Protein AF-A0AAW0TKV8-F1 (afdb_monomer)

Mean predicted aligned error: 11.99 Å

Secondary structure (DSSP, 8-state):
-HHHHTTS-S---------HHHHTT------SS--------PPPPPPPGGGGGTTTS-HHHHHHHHHHHHHHHHHHHHHHTTT--STHHHHHHHHHHHHHHTTPPPPSSPPS-HHHHHHHHHHHHHHHHHHHHHHHHHHHHHHS--PPPPP-SHHHHHHTT--

Sequence (163 aa):
MERVQTREALMIPINYPVMAHMVEKFDYSFLLEPSALAFAFAKPTIEPSWQALYHPMQREVWISILITVLLVYGILLLMMQGTYSDGSGAWVVLKQVVGTLLDEAIPGELPRNNSTRVVLTVWLIFAFIVGTVYRSNLTASLTAPKYPPRPETLADLVDMGIT

Organism: Scylla paramamosain (NCBI:txid85552)

Structure (mmCIF, N/CA/C/O backbone):
data_AF-A0AAW0TKV8-F1
#
_entry.id   AF-A0AAW0TKV8-F1
#
loop_
_atom_site.group_PDB
_atom_site.id
_atom_site.type_symbol
_atom_site.label_atom_id
_atom_site.label_alt_id
_atom_site.label_comp_id
_atom_site.label_asym_id
_atom_site.label_entity_id
_atom_site.label_seq_id
_atom_site.pdbx_PDB_ins_code
_atom_site.Cartn_x
_atom_site.Cartn_y
_atom_site.Cartn_z
_atom_site.occupancy
_atom_site.B_iso_or_equiv
_atom_site.auth_seq_id
_atom_site.auth_comp_id
_atom_site.auth_asym_id
_atom_site.auth_atom_id
_atom_site.pdbx_PDB_model_num
ATOM 1 N N . MET A 1 1 ? -33.673 -1.348 46.595 1.00 71.69 1 MET A N 1
ATOM 2 C CA . MET A 1 1 ? -33.376 -2.408 47.583 1.00 71.69 1 MET A CA 1
ATOM 3 C C . MET A 1 1 ? -33.937 -2.075 48.955 1.00 71.69 1 MET A C 1
ATOM 5 O O . MET A 1 1 ? -34.652 -2.901 49.498 1.00 71.69 1 MET A O 1
ATOM 9 N N . GLU A 1 2 ? -33.708 -0.867 49.479 1.00 80.25 2 GLU A N 1
ATOM 10 C CA . GLU A 1 2 ? -34.260 -0.435 50.777 1.00 80.25 2 GLU A CA 1
ATOM 11 C C . GLU A 1 2 ? -35.783 -0.619 50.870 1.00 80.25 2 GLU A C 1
ATOM 13 O O . GLU A 1 2 ? -36.259 -1.236 51.807 1.00 80.25 2 GLU A O 1
ATOM 18 N N . ARG A 1 3 ? -36.531 -0.256 49.818 1.00 81.94 3 ARG A N 1
ATOM 19 C CA . ARG A 1 3 ? -37.992 -0.460 49.746 1.00 81.94 3 ARG A CA 1
ATOM 20 C C . ARG A 1 3 ? -38.445 -1.927 49.806 1.00 81.94 3 ARG A C 1
ATOM 22 O O . ARG A 1 3 ? -39.562 -2.200 50.223 1.00 81.94 3 ARG A O 1
ATOM 29 N N . VAL A 1 4 ? -37.599 -2.875 49.392 1.00 84.62 4 VAL A N 1
ATOM 30 C CA . VAL A 1 4 ? -37.875 -4.321 49.546 1.00 84.62 4 VAL A CA 1
ATOM 31 C C . VAL A 1 4 ? -37.582 -4.758 50.978 1.00 84.62 4 VAL A C 1
ATOM 33 O O . VAL A 1 4 ? -38.356 -5.510 51.561 1.00 84.62 4 VAL A O 1
ATOM 36 N N . GLN A 1 5 ? -36.518 -4.229 51.588 1.00 84.31 5 GLN A N 1
ATOM 37 C CA . GLN A 1 5 ? -36.194 -4.500 52.992 1.00 84.31 5 GLN A CA 1
ATOM 38 C C . GLN A 1 5 ? -37.237 -3.917 53.955 1.00 84.31 5 GLN A C 1
ATOM 40 O O . GLN A 1 5 ? -37.636 -4.593 54.900 1.00 84.31 5 GLN A O 1
ATOM 45 N N . THR A 1 6 ? -37.738 -2.708 53.687 1.00 88.50 6 THR A N 1
ATOM 46 C CA . THR A 1 6 ? -38.809 -2.059 54.461 1.00 88.50 6 THR A CA 1
ATOM 47 C C . THR A 1 6 ? -40.204 -2.597 54.130 1.00 88.50 6 THR A C 1
ATOM 49 O O . THR A 1 6 ? -41.188 -2.127 54.694 1.00 88.50 6 THR A O 1
ATOM 52 N N . ARG A 1 7 ? -40.299 -3.611 53.252 1.00 84.12 7 ARG A N 1
ATOM 53 C CA . ARG A 1 7 ? -41.550 -4.244 52.796 1.00 84.12 7 ARG A CA 1
ATOM 54 C C . ARG A 1 7 ? -42.549 -3.279 52.144 1.00 84.12 7 ARG A C 1
ATOM 56 O O . ARG A 1 7 ? -43.742 -3.560 52.099 1.00 84.12 7 ARG A O 1
ATOM 63 N N . GLU A 1 8 ? -42.066 -2.173 51.587 1.00 89.81 8 GLU A N 1
ATOM 64 C CA . GLU A 1 8 ? -42.866 -1.260 50.763 1.00 89.81 8 GLU A CA 1
ATOM 65 C C . GLU A 1 8 ? -43.051 -1.768 49.325 1.00 89.81 8 GLU A C 1
ATOM 67 O O . GLU A 1 8 ? -43.981 -1.352 48.636 1.00 89.81 8 GLU A O 1
ATOM 72 N N . ALA A 1 9 ? -42.165 -2.648 48.851 1.00 86.38 9 ALA A N 1
ATOM 73 C CA . ALA A 1 9 ? -42.212 -3.234 47.516 1.00 86.38 9 ALA A CA 1
ATOM 74 C C . ALA A 1 9 ? -41.962 -4.748 47.565 1.00 86.38 9 ALA A C 1
ATOM 76 O O . ALA A 1 9 ? -41.063 -5.208 48.266 1.00 86.38 9 ALA A O 1
ATOM 77 N N . LEU A 1 10 ? -42.733 -5.512 46.783 1.00 85.69 10 LEU A N 1
ATOM 78 C CA . LEU A 1 10 ? -42.601 -6.973 46.685 1.00 85.69 10 LEU A CA 1
ATOM 79 C C . LEU A 1 10 ? -41.463 -7.402 45.742 1.00 85.69 10 LEU A C 1
ATOM 81 O O . LEU A 1 10 ? -40.768 -8.372 46.015 1.00 85.69 10 LEU A O 1
ATOM 85 N N . MET A 1 11 ? -41.271 -6.682 44.634 1.00 86.75 11 MET A N 1
ATOM 86 C CA . MET A 1 11 ? -40.255 -6.967 43.617 1.00 86.75 11 MET A CA 1
ATOM 87 C C . MET A 1 11 ? -39.722 -5.654 43.039 1.00 86.75 11 MET A C 1
ATOM 89 O O . MET A 1 11 ? -40.466 -4.679 42.922 1.00 86.75 11 MET A O 1
ATOM 93 N N . ILE A 1 12 ? -38.443 -5.631 42.653 1.00 86.31 12 ILE A N 1
ATOM 94 C CA . ILE A 1 12 ? -37.835 -4.502 41.942 1.00 86.31 12 ILE A CA 1
ATOM 95 C C . ILE A 1 12 ? -37.180 -5.009 40.646 1.00 86.31 12 ILE A C 1
ATOM 97 O O . ILE A 1 12 ? -36.185 -5.729 40.726 1.00 86.31 12 ILE A O 1
ATOM 101 N N . PRO A 1 13 ? -37.672 -4.602 39.462 1.00 83.75 13 PRO A N 1
ATOM 102 C CA . PRO A 1 13 ? -37.021 -4.877 38.187 1.00 83.75 13 PRO A CA 1
ATOM 103 C C . PRO A 1 13 ? -36.019 -3.758 37.869 1.00 83.75 13 PRO A C 1
ATOM 105 O O . PRO A 1 13 ? -36.347 -2.781 37.200 1.00 83.75 13 PRO A O 1
ATOM 108 N N . ILE A 1 14 ? -34.799 -3.865 38.391 1.00 82.69 14 ILE A N 1
ATOM 109 C CA . ILE A 1 14 ? -33.695 -2.953 38.056 1.00 82.69 14 ILE A CA 1
ATOM 110 C C . ILE A 1 14 ? -32.510 -3.746 37.525 1.00 82.69 14 ILE A C 1
ATOM 112 O O . ILE A 1 14 ? -32.252 -4.859 37.979 1.00 82.69 14 ILE A O 1
ATOM 116 N N . ASN A 1 15 ? -31.770 -3.153 36.591 1.00 80.75 15 ASN A N 1
ATOM 117 C CA . ASN A 1 15 ? -30.498 -3.712 36.161 1.00 80.75 15 ASN A CA 1
ATOM 118 C C . ASN A 1 15 ? -29.466 -3.448 37.266 1.00 80.75 15 ASN A C 1
ATOM 120 O O . ASN A 1 15 ? -29.127 -2.296 37.547 1.00 80.75 15 ASN A O 1
ATOM 124 N N . TYR A 1 16 ? -29.048 -4.506 37.957 1.00 80.25 16 TYR A N 1
ATOM 125 C CA . TYR A 1 16 ? -28.135 -4.413 39.087 1.00 80.25 16 TYR A CA 1
ATOM 126 C C . TYR A 1 16 ? -27.156 -5.590 39.070 1.00 80.25 16 TYR A C 1
ATOM 128 O O . TYR A 1 16 ? -27.586 -6.728 38.867 1.00 80.25 16 TYR A O 1
ATOM 136 N N . PRO A 1 17 ? -25.853 -5.354 39.298 1.00 83.00 17 PRO A N 1
ATOM 137 C CA . PRO A 1 17 ? -24.881 -6.434 39.340 1.00 83.00 17 PRO A CA 1
ATOM 138 C C . PRO A 1 17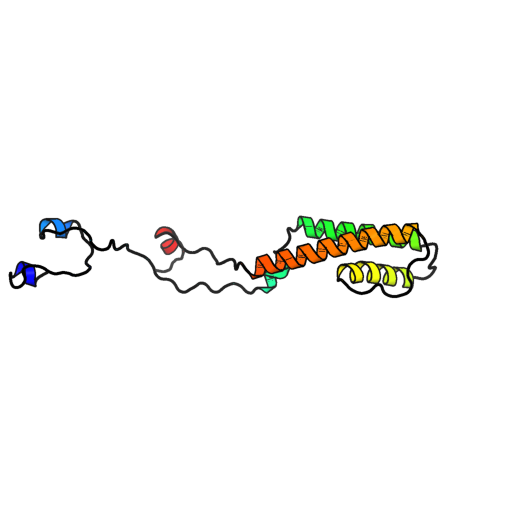 ? -25.106 -7.310 40.578 1.00 83.00 17 PRO A C 1
ATOM 140 O O . PRO A 1 17 ? -25.180 -6.823 41.708 1.00 83.00 17 PRO A O 1
ATOM 143 N N . VAL A 1 18 ? -25.201 -8.623 40.373 1.00 85.06 18 VAL A N 1
ATOM 144 C CA . VAL A 1 18 ? -25.346 -9.589 41.467 1.00 85.06 18 VAL A CA 1
ATOM 145 C C . VAL A 1 18 ? -23.985 -9.778 42.135 1.00 85.06 18 VAL A C 1
ATOM 147 O O . VAL A 1 18 ? -23.077 -10.377 41.566 1.00 85.06 18 VAL A O 1
ATOM 150 N N . MET A 1 19 ? -23.844 -9.245 43.347 1.00 85.94 19 MET A N 1
ATOM 151 C CA . MET A 1 19 ? -22.628 -9.350 44.159 1.00 85.94 19 MET A CA 1
ATOM 152 C C . MET A 1 19 ? -22.811 -10.397 45.261 1.00 85.94 19 MET A C 1
ATOM 154 O O . MET A 1 19 ? -23.907 -10.531 45.801 1.00 85.94 19 MET A O 1
ATOM 158 N N . ALA A 1 20 ? -21.732 -11.082 45.658 1.00 86.62 20 ALA A N 1
ATOM 159 C CA . ALA A 1 20 ? -21.784 -12.184 46.631 1.00 86.62 20 ALA A CA 1
ATOM 160 C C . ALA A 1 20 ? -22.516 -11.821 47.941 1.00 86.62 20 ALA A C 1
ATOM 162 O O . ALA A 1 20 ? -23.389 -12.553 48.388 1.00 86.62 20 ALA A O 1
ATOM 163 N N . HIS A 1 21 ? -22.244 -10.639 48.502 1.00 86.12 21 HIS A N 1
ATOM 164 C CA . HIS A 1 21 ? -22.868 -10.177 49.749 1.00 86.12 21 HIS A CA 1
ATOM 165 C C . HIS A 1 21 ? -24.370 -9.846 49.629 1.00 86.12 21 HIS A C 1
ATOM 167 O O . HIS A 1 21 ? -25.041 -9.649 50.643 1.00 86.12 21 HIS A O 1
ATOM 173 N N . MET A 1 22 ? -24.899 -9.708 48.409 1.00 84.88 22 MET A N 1
ATOM 174 C CA . MET A 1 22 ? -26.317 -9.422 48.180 1.00 84.88 22 MET A CA 1
ATOM 175 C C . MET A 1 22 ? -27.149 -10.704 48.074 1.00 84.88 22 MET A C 1
ATOM 177 O O . MET A 1 22 ? -28.323 -10.689 48.435 1.00 84.88 22 MET A O 1
ATOM 181 N N . VAL A 1 23 ? -26.530 -11.812 47.649 1.00 86.31 23 VAL A N 1
ATOM 182 C CA . VAL A 1 23 ? -27.161 -13.142 47.569 1.00 86.31 23 VAL A CA 1
ATOM 183 C C . VAL A 1 23 ? -27.606 -13.637 48.948 1.00 86.31 23 VAL A C 1
ATOM 185 O O . VAL A 1 23 ? -28.605 -14.331 49.059 1.00 86.31 23 VAL A O 1
ATOM 188 N N . GLU A 1 24 ? -26.930 -13.218 50.019 1.00 87.69 24 GLU A N 1
ATOM 189 C CA . GLU A 1 24 ? -27.329 -13.550 51.395 1.00 87.69 24 GLU A CA 1
ATOM 190 C C . GLU A 1 24 ? -28.586 -12.802 51.870 1.00 87.69 24 GLU A C 1
ATOM 192 O O . GLU A 1 24 ? -29.202 -13.192 52.860 1.00 87.69 24 GLU A O 1
ATOM 197 N N . LYS A 1 25 ? -28.949 -11.695 51.210 1.00 85.62 25 LYS A N 1
ATOM 198 C CA . LYS A 1 25 ? -29.997 -10.771 51.677 1.00 85.62 25 LYS A CA 1
ATOM 199 C C . LYS A 1 25 ? -31.252 -10.779 50.813 1.00 85.62 25 LYS A C 1
ATOM 201 O O . LYS A 1 25 ? -32.294 -10.326 51.285 1.00 85.62 25 LYS A O 1
ATOM 206 N N . PHE A 1 26 ? -31.151 -11.220 49.562 1.00 86.62 26 PHE A N 1
ATOM 207 C CA . PHE A 1 26 ? -32.228 -11.134 48.583 1.00 86.62 26 PHE A CA 1
ATOM 208 C C . PHE A 1 26 ? -32.279 -12.381 47.706 1.00 86.62 26 PHE A C 1
ATOM 210 O O . PHE A 1 26 ? -31.244 -12.875 47.263 1.00 86.62 26 PHE A O 1
ATOM 217 N N . ASP A 1 27 ? -33.497 -12.812 47.386 1.00 87.75 27 ASP A N 1
ATOM 218 C CA . ASP A 1 27 ? -33.731 -13.840 46.379 1.00 87.75 27 ASP A CA 1
ATOM 219 C C . ASP A 1 27 ? -33.783 -13.210 44.984 1.00 87.75 27 ASP A C 1
ATOM 221 O O . ASP A 1 27 ? -34.452 -12.197 44.755 1.00 87.75 27 ASP A O 1
ATOM 225 N N . TYR A 1 28 ? -33.080 -13.829 44.040 1.00 87.00 28 TYR A N 1
ATOM 226 C CA . TYR A 1 28 ? -33.005 -13.384 42.652 1.00 87.00 28 TYR A CA 1
ATOM 227 C C . TYR A 1 28 ? -33.792 -14.327 41.744 1.00 87.00 28 TYR A C 1
ATOM 229 O O . TYR A 1 28 ? -33.786 -15.543 41.927 1.00 87.00 28 TYR A O 1
ATOM 237 N N . SER A 1 29 ? -34.452 -13.763 40.733 1.00 87.75 29 SER A N 1
ATOM 238 C CA . SER A 1 29 ? -35.006 -14.539 39.623 1.00 87.75 29 SER A CA 1
ATOM 239 C C . SER A 1 29 ? -33.891 -15.002 38.672 1.00 87.75 29 SER A C 1
ATOM 241 O O . SER A 1 29 ? -32.701 -14.915 38.971 1.00 87.75 29 SER A O 1
ATOM 243 N N . PHE A 1 30 ? -34.258 -15.451 37.472 1.00 84.56 30 PHE A N 1
ATOM 244 C CA . PHE A 1 30 ? -33.294 -15.661 36.396 1.00 84.56 30 PHE A CA 1
ATOM 245 C C . PHE A 1 30 ? -32.726 -14.327 35.880 1.00 84.56 30 PHE A C 1
ATOM 247 O O . PHE A 1 30 ? -33.397 -13.291 35.923 1.00 84.56 30 PHE A O 1
ATOM 254 N N . LEU A 1 31 ? -31.487 -14.366 35.385 1.00 84.50 31 LEU A N 1
ATOM 255 C CA . LEU A 1 31 ? -30.831 -13.233 34.734 1.00 84.50 31 LEU A CA 1
ATOM 256 C C . LEU A 1 31 ? -31.467 -13.016 33.359 1.00 84.50 31 LEU A C 1
ATOM 258 O O . LEU A 1 31 ? -31.397 -13.891 32.499 1.00 84.50 31 LEU A O 1
ATOM 262 N N . LEU A 1 32 ? -32.095 -11.857 33.164 1.00 84.50 32 LEU A N 1
ATOM 263 C CA . LEU A 1 32 ? -32.692 -11.476 31.882 1.00 84.50 32 LEU A CA 1
ATOM 264 C C . LEU A 1 32 ? -31.622 -11.046 30.874 1.00 84.50 32 LEU A C 1
ATOM 266 O O . LEU A 1 32 ? -31.644 -11.483 29.728 1.00 84.50 32 LEU A O 1
ATOM 270 N N . GLU A 1 33 ? -30.681 -10.210 31.316 1.00 83.69 33 GLU A N 1
ATOM 271 C CA . GLU A 1 33 ? -29.625 -9.648 30.478 1.00 83.69 33 GLU A CA 1
ATOM 272 C C . GLU A 1 33 ? -28.285 -9.709 31.229 1.00 83.69 33 GLU A C 1
ATOM 274 O O . GLU A 1 33 ? -28.145 -9.090 32.290 1.00 83.69 33 GLU A O 1
ATOM 279 N N . PRO A 1 34 ? -27.304 -10.491 30.747 1.00 79.25 34 PRO A N 1
ATOM 280 C CA . PRO A 1 34 ? -25.988 -10.540 31.363 1.00 79.25 34 PRO A CA 1
ATOM 281 C C . PRO A 1 34 ? -25.265 -9.210 31.126 1.00 79.25 34 PRO A C 1
ATOM 283 O O . PRO A 1 34 ? -25.008 -8.821 29.990 1.00 79.25 34 PRO A O 1
ATOM 286 N N . SER A 1 35 ? -24.919 -8.521 32.211 1.00 79.94 35 SER A N 1
ATOM 287 C CA . SER A 1 35 ? -24.102 -7.308 32.168 1.00 79.94 35 SER A CA 1
ATOM 288 C C . SER A 1 35 ? -22.645 -7.654 32.462 1.00 79.94 35 SER A C 1
ATOM 290 O O . SER A 1 35 ? -22.352 -8.351 33.434 1.00 79.94 35 SER A O 1
ATOM 292 N N . ALA A 1 36 ? -21.735 -7.164 31.624 1.00 79.94 36 ALA A N 1
ATOM 293 C CA . ALA A 1 36 ? -20.296 -7.280 31.822 1.00 79.94 36 ALA A CA 1
ATOM 294 C C . ALA A 1 36 ? -19.693 -5.894 32.072 1.00 79.94 36 ALA A C 1
ATOM 296 O O . ALA A 1 36 ? -20.115 -4.902 31.476 1.00 79.94 36 ALA A O 1
ATOM 297 N N . LEU A 1 37 ? -18.680 -5.826 32.937 1.00 83.62 37 LEU A N 1
ATOM 298 C CA . LEU A 1 37 ? -17.869 -4.620 33.081 1.00 83.62 37 LEU A CA 1
ATOM 299 C C . LEU A 1 37 ? -16.985 -4.469 31.842 1.00 83.62 37 LEU A C 1
ATOM 301 O O . LEU A 1 37 ? -16.221 -5.372 31.507 1.00 83.62 37 LEU A O 1
ATOM 305 N N . ALA A 1 38 ? -17.096 -3.325 31.176 1.00 82.81 38 ALA A N 1
ATOM 306 C CA . ALA A 1 38 ? -16.310 -2.977 30.002 1.00 82.81 38 ALA A CA 1
ATOM 307 C C . ALA A 1 38 ? -15.765 -1.553 30.135 1.00 82.81 38 ALA A C 1
ATOM 309 O O . ALA A 1 38 ? -16.309 -0.725 30.868 1.00 82.81 38 ALA A O 1
ATOM 310 N N . PHE A 1 39 ? -14.700 -1.270 29.395 1.00 82.25 39 PHE A N 1
ATOM 311 C CA . PHE A 1 39 ? -14.093 0.053 29.321 1.00 82.25 39 PHE A CA 1
ATOM 312 C C . PHE A 1 39 ? -14.517 0.756 28.032 1.00 82.25 39 PHE A C 1
ATOM 314 O O . PHE A 1 39 ? -14.669 0.122 26.988 1.00 82.25 39 PHE A O 1
ATOM 321 N N . ALA A 1 40 ? -14.680 2.076 28.096 1.00 83.19 40 ALA A N 1
ATOM 322 C CA . ALA A 1 40 ? -14.951 2.909 26.933 1.00 83.19 40 ALA A CA 1
ATOM 323 C C . ALA A 1 40 ? -13.755 3.830 26.674 1.00 83.19 40 ALA A C 1
ATOM 325 O O . ALA A 1 40 ? -13.319 4.549 27.570 1.00 83.19 40 ALA A O 1
ATOM 326 N N . PHE A 1 41 ? -13.252 3.827 25.439 1.00 78.44 41 PHE A N 1
ATOM 327 C CA . PHE A 1 41 ? -12.138 4.671 25.004 1.00 78.44 41 PHE A CA 1
ATOM 328 C C . PHE A 1 41 ? -12.523 5.503 23.789 1.00 78.44 41 PHE A C 1
ATOM 330 O O . PHE A 1 41 ? -13.380 5.118 22.989 1.00 78.44 41 PHE A O 1
ATOM 337 N N . ALA A 1 42 ? -11.849 6.641 23.630 1.00 81.12 42 ALA A N 1
ATOM 338 C CA . ALA A 1 42 ? -11.926 7.406 22.398 1.00 81.12 42 ALA A CA 1
ATOM 339 C C . ALA A 1 42 ? -11.443 6.545 21.221 1.00 81.12 42 ALA A C 1
ATOM 341 O O . ALA A 1 42 ? -10.482 5.782 21.337 1.00 81.12 42 ALA A O 1
ATOM 342 N N . LYS A 1 43 ? -12.108 6.676 20.067 1.00 77.38 43 LYS A N 1
ATOM 343 C CA . LYS A 1 43 ? -11.675 5.998 18.844 1.00 77.38 43 LYS A CA 1
ATOM 344 C C . LYS A 1 43 ? -10.244 6.451 18.520 1.00 77.38 43 LYS A C 1
ATOM 346 O O . LYS A 1 43 ? -10.038 7.658 18.379 1.00 77.38 43 LYS A O 1
ATOM 351 N N . PRO A 1 44 ? -9.277 5.531 18.367 1.00 73.44 44 PRO A N 1
ATOM 352 C CA . PRO A 1 44 ? -7.911 5.923 18.069 1.00 73.44 44 PRO A CA 1
ATOM 353 C C . PRO A 1 44 ? -7.848 6.633 16.716 1.00 73.44 44 PRO A C 1
ATOM 355 O O . PRO A 1 44 ? -8.457 6.195 15.732 1.00 73.44 44 PRO A O 1
ATOM 358 N N . THR A 1 45 ? -7.108 7.736 16.675 1.00 69.12 45 THR A N 1
ATOM 359 C CA . THR A 1 45 ? -6.769 8.445 15.441 1.00 69.12 45 THR A CA 1
ATOM 360 C C . THR A 1 45 ? -5.887 7.561 14.569 1.00 69.12 45 THR A C 1
ATOM 362 O O . THR A 1 45 ? -4.896 7.005 15.032 1.00 69.12 45 THR A O 1
ATOM 365 N N . ILE A 1 46 ? -6.270 7.416 13.302 1.00 67.44 46 ILE A N 1
ATOM 366 C CA . ILE A 1 46 ? -5.513 6.655 12.307 1.00 67.44 46 ILE A CA 1
ATOM 367 C C . ILE A 1 46 ? -4.290 7.494 11.924 1.00 67.44 46 ILE A C 1
ATOM 369 O O . ILE A 1 46 ? -4.432 8.680 11.619 1.00 67.44 46 ILE A O 1
ATOM 373 N N . GLU A 1 47 ? -3.102 6.896 11.954 1.00 64.62 47 GLU A N 1
ATOM 374 C CA . GLU A 1 47 ? -1.876 7.560 11.509 1.00 64.62 47 GLU A CA 1
ATOM 375 C C . GLU A 1 47 ? -1.959 7.964 10.022 1.00 64.62 47 GLU A C 1
ATOM 377 O O . GLU A 1 47 ? -2.655 7.318 9.230 1.00 64.62 47 GLU A O 1
ATOM 382 N N . PRO A 1 48 ? -1.282 9.052 9.614 1.00 61.69 48 PRO A N 1
ATOM 383 C CA . PRO A 1 48 ? -1.446 9.619 8.283 1.00 61.69 48 PRO A CA 1
ATOM 384 C C . PRO A 1 48 ? -0.976 8.667 7.167 1.00 61.69 48 PRO A C 1
ATOM 386 O O . PRO A 1 48 ? 0.123 8.114 7.182 1.00 61.69 48 PRO A O 1
ATOM 389 N N . SER A 1 49 ? -1.821 8.547 6.141 1.00 65.88 49 SER A N 1
ATOM 390 C CA . SER A 1 49 ? -1.787 7.553 5.059 1.00 65.88 49 SER A CA 1
ATOM 391 C C . SER A 1 49 ? -0.620 7.653 4.069 1.00 65.88 49 SER A C 1
ATOM 393 O O . SER A 1 49 ? -0.503 6.801 3.193 1.00 65.88 49 SER A O 1
ATOM 395 N N . TRP A 1 50 ? 0.276 8.640 4.179 1.00 67.12 50 TRP A N 1
ATOM 396 C CA . TRP A 1 50 ? 1.416 8.775 3.256 1.00 67.12 50 TRP A CA 1
ATOM 397 C C . TRP A 1 50 ? 2.402 7.605 3.374 1.00 67.12 50 TRP A C 1
ATOM 399 O O . TRP A 1 50 ? 3.015 7.204 2.385 1.00 67.12 50 TRP A O 1
ATOM 409 N N . GLN A 1 51 ? 2.507 6.995 4.560 1.00 66.94 51 GLN A N 1
ATOM 410 C CA . GLN A 1 51 ? 3.309 5.785 4.756 1.00 66.94 51 GLN A CA 1
ATOM 411 C C . GLN A 1 51 ? 2.720 4.564 4.027 1.00 66.94 51 GLN A C 1
ATOM 413 O O . GLN A 1 51 ? 3.434 3.609 3.712 1.00 66.94 51 GLN A O 1
ATOM 418 N N . ALA A 1 52 ? 1.432 4.612 3.675 1.00 68.62 52 ALA A N 1
ATOM 419 C CA . ALA A 1 52 ? 0.779 3.562 2.908 1.00 68.62 52 ALA A CA 1
ATOM 420 C C . ALA A 1 52 ? 1.259 3.491 1.451 1.00 68.62 52 ALA A C 1
ATOM 422 O O . ALA A 1 52 ? 0.884 2.545 0.772 1.00 68.62 52 ALA A O 1
ATOM 423 N N . LEU A 1 53 ? 2.085 4.427 0.959 1.00 73.19 53 LEU A N 1
ATOM 424 C CA . LEU A 1 53 ? 2.668 4.333 -0.387 1.00 73.19 53 LEU A CA 1
ATOM 425 C C . LEU A 1 53 ? 3.805 3.304 -0.484 1.00 73.19 53 LEU A C 1
ATOM 427 O O . LEU A 1 53 ? 3.961 2.673 -1.531 1.00 73.19 53 LEU A O 1
ATOM 431 N N . TYR A 1 54 ? 4.600 3.144 0.583 1.00 71.00 54 TYR A N 1
ATOM 432 C CA . TYR A 1 54 ? 5.777 2.260 0.599 1.00 71.00 54 TYR A CA 1
ATOM 433 C C . TYR A 1 54 ? 5.504 0.912 1.284 1.00 71.00 54 TYR A C 1
ATOM 435 O O . TYR A 1 54 ? 6.117 -0.093 0.934 1.00 71.00 54 TYR A O 1
ATOM 443 N N . HIS A 1 55 ? 4.551 0.876 2.220 1.00 68.50 55 HIS A N 1
ATOM 444 C CA . HIS A 1 55 ? 4.107 -0.331 2.921 1.00 68.50 55 HIS A CA 1
ATOM 445 C C . HIS A 1 55 ? 3.420 -1.425 2.046 1.00 68.50 55 HIS A C 1
ATOM 447 O O . HIS A 1 55 ? 3.452 -2.588 2.458 1.00 68.50 55 HIS A O 1
ATOM 453 N N . PRO A 1 56 ? 2.802 -1.167 0.868 1.00 73.19 56 PRO A N 1
ATOM 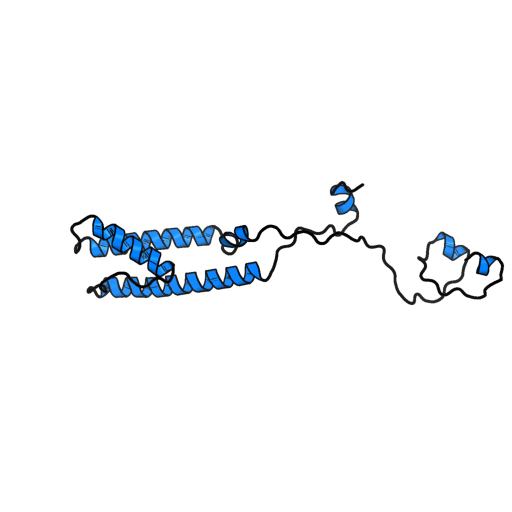454 C CA . PRO A 1 56 ? 2.053 -2.198 0.134 1.00 73.19 56 PRO A CA 1
ATOM 455 C C . PRO A 1 56 ? 2.919 -3.341 -0.395 1.00 73.19 56 PRO A C 1
ATOM 457 O O . PRO A 1 56 ? 2.404 -4.421 -0.679 1.00 73.19 56 PRO A O 1
ATOM 460 N N . MET A 1 57 ? 4.219 -3.102 -0.568 1.00 76.00 57 MET A N 1
ATOM 461 C CA . MET A 1 57 ? 5.162 -4.096 -1.060 1.00 76.00 57 MET A CA 1
ATOM 462 C C . MET A 1 57 ? 6.331 -4.263 -0.100 1.00 76.00 57 MET A C 1
ATOM 464 O O . MET A 1 57 ? 6.861 -3.300 0.450 1.00 76.00 57 MET A O 1
ATOM 468 N N . GLN A 1 58 ? 6.729 -5.520 0.070 1.00 83.81 58 GLN A N 1
ATOM 469 C CA . GLN A 1 58 ? 7.895 -5.912 0.846 1.00 83.81 58 GLN A CA 1
ATOM 470 C C . GLN A 1 58 ? 9.175 -5.282 0.270 1.00 83.81 58 GLN A C 1
ATOM 472 O O . GLN A 1 58 ? 9.280 -5.036 -0.937 1.00 83.81 58 GLN A O 1
ATOM 477 N N . ARG A 1 59 ? 10.163 -5.016 1.131 1.00 84.81 59 ARG A N 1
ATOM 478 C CA . ARG A 1 59 ? 11.416 -4.332 0.757 1.00 84.81 59 ARG A CA 1
ATOM 479 C C . ARG A 1 59 ? 12.197 -5.122 -0.298 1.00 84.81 59 ARG A C 1
ATOM 481 O O . ARG A 1 59 ? 12.828 -4.546 -1.179 1.00 84.81 59 ARG A O 1
ATOM 488 N N . GLU A 1 60 ? 12.087 -6.436 -0.233 1.00 89.69 60 GLU A N 1
ATOM 489 C CA . GLU A 1 60 ? 12.654 -7.428 -1.134 1.00 89.69 60 GLU A CA 1
ATOM 490 C C . GLU A 1 60 ? 12.136 -7.239 -2.567 1.00 89.69 60 GLU A C 1
ATOM 492 O O . GLU A 1 60 ? 12.913 -7.280 -3.523 1.00 89.69 60 GLU A O 1
ATOM 497 N N . VAL A 1 61 ? 10.840 -6.948 -2.725 1.00 90.06 61 VAL A N 1
ATOM 498 C CA . VAL A 1 61 ? 10.218 -6.730 -4.039 1.00 90.06 61 VAL A CA 1
ATOM 499 C C . VAL A 1 61 ? 10.734 -5.439 -4.663 1.00 90.06 61 VAL A C 1
ATOM 501 O O . VAL A 1 61 ? 11.108 -5.437 -5.833 1.00 90.06 61 VAL A O 1
ATOM 504 N N . TRP A 1 62 ? 10.855 -4.365 -3.883 1.00 89.88 62 TRP A N 1
ATOM 505 C CA . TRP A 1 62 ? 11.430 -3.105 -4.361 1.00 89.88 62 TRP A CA 1
ATOM 506 C C . TRP A 1 62 ? 12.866 -3.265 -4.858 1.00 89.88 62 TRP A C 1
ATOM 508 O O . TRP A 1 62 ? 13.209 -2.753 -5.925 1.00 89.88 62 TRP A O 1
ATOM 518 N N . ILE A 1 63 ? 13.688 -4.020 -4.125 1.00 92.38 63 ILE A N 1
ATOM 519 C CA . ILE A 1 63 ? 15.060 -4.333 -4.542 1.00 92.38 63 ILE A CA 1
ATOM 520 C C . ILE A 1 63 ? 15.042 -5.149 -5.840 1.00 92.38 63 ILE A C 1
ATOM 522 O O . ILE A 1 63 ? 15.802 -4.846 -6.758 1.00 92.38 63 ILE A O 1
ATOM 526 N N . SER A 1 64 ? 14.146 -6.134 -5.960 1.00 91.88 64 SER A N 1
ATOM 527 C CA . SER A 1 64 ? 14.018 -6.925 -7.190 1.00 91.88 64 SER A CA 1
ATOM 528 C C . SER A 1 64 ? 13.613 -6.067 -8.396 1.00 91.88 64 SER A C 1
ATOM 530 O O . SER A 1 64 ? 14.239 -6.175 -9.449 1.00 91.88 64 SER A O 1
ATOM 532 N N . ILE A 1 65 ? 12.658 -5.143 -8.233 1.00 91.50 65 ILE A N 1
ATOM 533 C CA . ILE A 1 65 ? 12.235 -4.212 -9.287 1.00 91.50 65 ILE A CA 1
ATOM 534 C C . ILE A 1 65 ? 13.416 -3.328 -9.694 1.00 91.50 65 ILE A C 1
ATOM 536 O O . ILE A 1 65 ? 13.717 -3.231 -10.881 1.00 91.50 65 ILE A O 1
ATOM 540 N N . LEU A 1 66 ? 14.142 -2.756 -8.730 1.00 92.56 66 LEU A N 1
ATOM 541 C CA . LEU A 1 66 ? 15.321 -1.934 -9.009 1.00 92.56 66 LEU A CA 1
ATOM 542 C C . LEU A 1 66 ? 16.383 -2.710 -9.804 1.00 92.56 66 LEU A C 1
ATOM 544 O O . LEU A 1 66 ? 16.901 -2.203 -10.798 1.00 92.56 66 LEU A O 1
ATOM 548 N N . ILE A 1 67 ? 16.670 -3.954 -9.411 1.00 94.25 67 ILE A N 1
ATOM 549 C CA . ILE A 1 67 ? 17.614 -4.823 -10.125 1.00 94.25 67 ILE A CA 1
ATOM 550 C C . ILE A 1 67 ? 17.125 -5.096 -11.552 1.00 94.25 67 ILE A C 1
ATOM 552 O O . ILE A 1 67 ? 17.909 -4.975 -12.491 1.00 94.25 67 ILE A O 1
ATOM 556 N N . THR A 1 68 ? 15.841 -5.416 -11.742 1.00 93.19 68 THR A N 1
ATOM 557 C CA . THR A 1 68 ? 15.286 -5.669 -13.084 1.00 93.19 68 THR A CA 1
ATOM 558 C C . THR A 1 68 ? 15.332 -4.430 -13.979 1.00 93.19 68 THR A C 1
ATOM 560 O O . THR A 1 68 ? 15.702 -4.548 -15.145 1.00 93.19 68 THR A O 1
ATOM 563 N N . VAL A 1 69 ? 15.047 -3.240 -13.438 1.00 92.69 69 VAL A N 1
ATOM 564 C CA . VAL A 1 69 ? 15.147 -1.960 -14.158 1.00 92.69 69 VAL A CA 1
ATOM 565 C C . VAL A 1 69 ? 16.583 -1.718 -14.615 1.00 92.69 69 VAL A C 1
ATOM 567 O O . VAL A 1 69 ? 16.809 -1.425 -15.788 1.00 92.69 69 VAL A O 1
ATOM 570 N N . LEU A 1 70 ? 17.563 -1.879 -13.718 1.00 93.69 70 LEU A N 1
ATOM 571 C CA . LEU A 1 70 ? 18.982 -1.702 -14.045 1.00 93.69 70 LEU A CA 1
ATOM 572 C C . LEU A 1 70 ? 19.467 -2.725 -15.077 1.00 93.69 70 LEU A C 1
ATOM 574 O O . LEU A 1 70 ? 20.224 -2.374 -15.982 1.00 93.69 70 LEU A O 1
ATOM 578 N N . LEU A 1 71 ? 19.004 -3.971 -14.970 1.00 93.56 71 LEU A N 1
ATOM 579 C CA . LEU A 1 71 ? 19.326 -5.039 -15.911 1.00 93.56 71 LEU A CA 1
ATOM 580 C C . LEU A 1 71 ? 18.775 -4.715 -17.306 1.00 93.56 71 LEU A C 1
ATOM 582 O O . LEU A 1 71 ? 19.524 -4.755 -18.280 1.00 93.56 71 LEU A O 1
ATOM 586 N N . VAL A 1 72 ? 17.495 -4.350 -17.416 1.00 91.06 72 VAL A N 1
ATOM 587 C CA . VAL A 1 72 ? 16.863 -4.018 -18.704 1.00 91.06 72 VAL A CA 1
ATOM 588 C C . VAL A 1 72 ? 17.471 -2.754 -19.307 1.00 91.06 72 VAL A C 1
ATOM 590 O O . VAL A 1 72 ? 17.767 -2.737 -20.501 1.00 91.06 72 VAL A O 1
ATOM 593 N N . TYR A 1 73 ? 17.745 -1.735 -18.490 1.00 91.25 73 TYR A N 1
ATOM 594 C CA . TYR A 1 73 ? 18.482 -0.544 -18.911 1.00 91.25 73 TYR A CA 1
ATOM 595 C C . TYR A 1 73 ? 19.859 -0.907 -19.488 1.00 91.25 73 TYR A C 1
ATOM 597 O O . TYR A 1 73 ? 20.188 -0.491 -20.598 1.00 91.25 73 TYR A O 1
ATOM 605 N N . GLY A 1 74 ? 20.632 -1.746 -18.790 1.00 90.12 74 GLY A N 1
ATOM 606 C CA . GLY A 1 74 ? 21.938 -2.214 -19.254 1.00 90.12 74 GLY A CA 1
ATOM 607 C C . GLY A 1 74 ? 21.869 -3.004 -20.564 1.00 90.12 7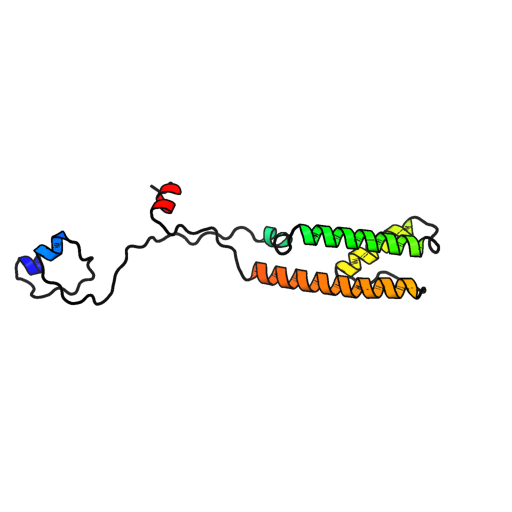4 GLY A C 1
ATOM 608 O O . GLY A 1 74 ? 22.653 -2.743 -21.476 1.00 90.12 74 GLY A O 1
ATOM 609 N N . ILE A 1 75 ? 20.904 -3.920 -20.702 1.00 89.81 75 ILE A N 1
ATOM 610 C CA . ILE A 1 75 ? 20.701 -4.689 -21.941 1.00 89.81 75 ILE A CA 1
ATOM 611 C C . ILE A 1 75 ? 20.351 -3.762 -23.107 1.00 89.81 75 ILE A C 1
ATOM 613 O O . ILE A 1 75 ? 20.939 -3.886 -24.182 1.00 89.81 75 ILE A O 1
ATOM 617 N N . LEU A 1 76 ? 19.421 -2.823 -22.913 1.00 86.75 76 LEU A N 1
ATOM 618 C CA . LEU A 1 76 ? 19.024 -1.890 -23.967 1.00 86.75 76 LEU A CA 1
ATOM 619 C C . LEU A 1 76 ? 20.174 -0.960 -24.362 1.00 86.75 76 LEU A C 1
ATOM 621 O O . LEU A 1 76 ? 20.372 -0.732 -25.555 1.00 86.75 76 LEU A O 1
ATOM 625 N N . LEU A 1 77 ? 20.984 -0.498 -23.403 1.00 86.88 77 LEU A N 1
ATOM 626 C CA . LEU A 1 77 ? 22.205 0.248 -23.706 1.00 86.88 77 LEU A CA 1
ATOM 627 C C . LEU A 1 77 ? 23.173 -0.573 -24.560 1.00 86.88 77 LEU A C 1
ATOM 629 O O . LEU A 1 77 ? 23.613 -0.083 -25.595 1.00 86.88 77 LEU A O 1
ATOM 633 N N . LEU A 1 78 ? 23.473 -1.819 -24.179 1.00 86.12 78 LEU A N 1
ATOM 634 C CA . LEU A 1 78 ? 24.369 -2.692 -24.950 1.00 86.12 78 LEU A CA 1
ATOM 635 C C . LEU A 1 78 ? 23.839 -2.952 -26.368 1.00 86.12 78 LEU A C 1
ATOM 637 O O . LEU A 1 78 ? 24.608 -2.962 -27.326 1.00 86.12 78 LEU A O 1
ATOM 641 N N . MET A 1 79 ? 22.523 -3.112 -26.524 1.00 82.06 79 MET A N 1
ATOM 642 C CA . MET A 1 79 ? 21.891 -3.285 -27.836 1.00 82.06 79 MET A CA 1
ATOM 643 C C . MET A 1 79 ? 21.917 -2.009 -28.693 1.00 82.06 79 MET A C 1
ATOM 645 O O . MET A 1 79 ? 21.930 -2.108 -29.920 1.00 82.06 79 MET A O 1
ATOM 649 N N . MET A 1 80 ? 21.916 -0.823 -28.074 1.00 76.06 80 MET A N 1
ATOM 650 C CA . MET A 1 80 ? 21.856 0.476 -28.764 1.00 76.06 80 MET A CA 1
ATOM 651 C C . MET A 1 80 ? 23.218 1.173 -28.909 1.00 76.06 80 MET A C 1
ATOM 653 O O . MET A 1 80 ? 23.321 2.124 -29.687 1.00 76.06 80 MET A O 1
ATOM 657 N N . GLN A 1 81 ? 24.271 0.668 -28.256 1.00 69.38 81 GLN A N 1
ATOM 658 C CA . GLN A 1 81 ? 25.654 1.160 -28.370 1.00 69.38 81 GLN A CA 1
ATOM 659 C C . GLN A 1 81 ? 26.175 1.192 -29.818 1.00 69.38 81 GLN A C 1
ATOM 661 O O . GLN A 1 81 ? 27.031 2.007 -30.138 1.00 69.38 81 GLN A O 1
ATOM 666 N N . GLY A 1 82 ? 25.640 0.355 -30.715 1.00 62.66 82 GLY A N 1
ATOM 667 C CA . GLY A 1 82 ? 25.995 0.375 -32.140 1.00 62.66 82 GLY A CA 1
ATOM 668 C C . GLY A 1 82 ? 25.244 1.408 -32.993 1.00 62.66 82 GLY A C 1
ATOM 669 O O . GLY A 1 82 ? 25.571 1.564 -34.163 1.00 62.66 82 GLY A O 1
ATOM 670 N N . THR A 1 83 ? 24.216 2.078 -32.454 1.00 62.00 83 THR A N 1
ATOM 671 C CA . THR A 1 83 ? 23.315 2.975 -33.217 1.00 62.00 83 THR A CA 1
ATOM 672 C C . THR A 1 83 ? 23.455 4.447 -32.821 1.00 62.00 83 THR A C 1
ATOM 674 O O . THR A 1 83 ? 23.285 5.320 -33.669 1.00 62.00 83 THR A O 1
ATOM 677 N N . TYR A 1 84 ? 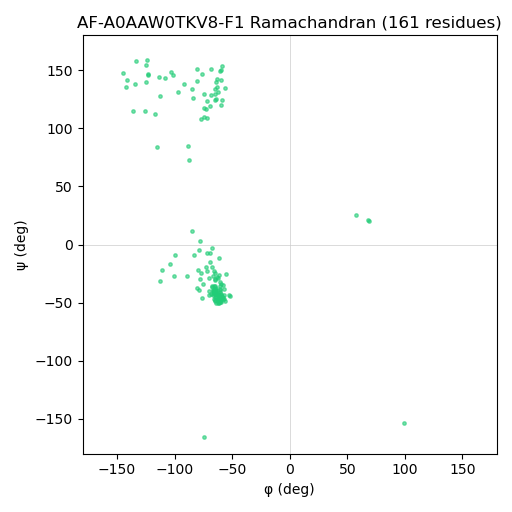23.788 4.741 -31.561 1.00 59.00 84 TYR A N 1
ATOM 678 C CA . TYR A 1 84 ? 23.944 6.107 -31.053 1.00 59.00 84 TYR A CA 1
ATOM 679 C C . TYR A 1 84 ? 25.387 6.356 -30.600 1.00 59.00 84 TYR A C 1
ATOM 681 O O . TYR A 1 84 ? 25.838 5.801 -29.605 1.00 59.00 84 TYR A O 1
ATOM 689 N N . SER A 1 85 ? 26.099 7.220 -31.330 1.00 57.00 85 SER A N 1
ATOM 690 C CA . SER A 1 85 ? 27.474 7.653 -31.024 1.00 57.00 85 SER A CA 1
ATOM 691 C C . SER A 1 85 ? 27.549 8.721 -29.920 1.00 57.00 85 SER A C 1
ATOM 693 O O . SER A 1 85 ? 28.646 9.132 -29.550 1.00 57.00 85 SER A O 1
ATOM 695 N N . ASP A 1 86 ? 26.412 9.211 -29.428 1.00 60.12 86 ASP A N 1
ATOM 696 C CA . ASP A 1 86 ? 26.341 10.412 -28.600 1.00 60.12 86 ASP A CA 1
ATOM 697 C C . ASP A 1 86 ? 25.670 10.143 -27.241 1.00 60.12 86 ASP A C 1
ATOM 699 O O . ASP A 1 86 ? 24.744 9.331 -27.133 1.00 60.12 86 ASP A O 1
ATOM 703 N N . GLY A 1 87 ? 26.131 10.838 -26.194 1.00 65.50 87 GLY A N 1
ATOM 704 C CA . GLY A 1 87 ? 25.710 10.644 -24.794 1.00 65.50 87 GLY A CA 1
ATOM 705 C C . GLY A 1 87 ? 24.216 10.892 -24.536 1.00 65.50 87 GLY A C 1
ATOM 706 O O . GLY A 1 87 ? 23.683 10.500 -23.497 1.00 65.50 87 GLY A O 1
ATOM 707 N N . SER A 1 88 ? 23.520 11.476 -25.512 1.00 72.56 88 SER A N 1
ATOM 708 C CA . SER A 1 88 ? 22.068 11.650 -25.551 1.00 72.56 88 SER A CA 1
ATOM 709 C C . SER A 1 88 ? 21.289 10.325 -25.588 1.00 72.56 88 SER A C 1
ATOM 711 O O . SER A 1 88 ? 20.184 10.256 -25.043 1.00 72.56 88 SER A O 1
ATOM 713 N N . GLY A 1 89 ? 21.863 9.247 -26.138 1.00 77.06 89 GLY A N 1
ATOM 714 C CA . GLY A 1 89 ? 21.195 7.943 -26.238 1.00 77.06 89 GLY A CA 1
ATOM 715 C C . GLY A 1 89 ? 20.878 7.308 -24.879 1.00 77.06 89 GLY A C 1
ATOM 716 O O . GLY A 1 89 ? 19.802 6.742 -24.693 1.00 77.06 89 GLY A O 1
ATOM 717 N N . ALA A 1 90 ? 21.766 7.463 -23.893 1.00 83.56 90 ALA A N 1
ATOM 718 C CA . ALA A 1 90 ? 21.574 6.877 -22.566 1.00 83.56 90 ALA A CA 1
ATOM 719 C C . ALA A 1 90 ? 20.382 7.491 -21.818 1.00 83.56 90 ALA A C 1
ATOM 721 O O . ALA A 1 90 ? 19.598 6.776 -21.193 1.00 83.56 90 ALA A O 1
ATOM 722 N N . TRP A 1 91 ? 20.200 8.809 -21.941 1.00 85.06 91 TRP A N 1
ATOM 723 C CA . TRP A 1 91 ? 19.063 9.508 -21.345 1.00 85.06 91 TRP A CA 1
ATOM 724 C C . TRP A 1 91 ? 17.731 9.097 -21.982 1.00 85.06 91 TRP A C 1
ATOM 726 O O . TRP A 1 91 ? 16.741 8.914 -21.274 1.00 85.06 91 TRP A O 1
ATOM 736 N N . VAL A 1 92 ? 17.705 8.893 -23.303 1.00 84.12 92 VAL A N 1
ATOM 737 C CA . VAL A 1 92 ? 16.508 8.420 -24.017 1.00 84.12 92 VAL A CA 1
ATOM 738 C C . VAL A 1 92 ? 16.124 7.013 -23.559 1.00 84.12 92 VAL A C 1
ATOM 740 O O . VAL A 1 92 ? 14.957 6.780 -23.250 1.00 84.12 92 VAL A O 1
ATOM 743 N N . VAL A 1 93 ? 17.095 6.103 -23.434 1.00 86.75 93 VAL A N 1
ATOM 744 C CA . VAL A 1 93 ? 16.850 4.734 -22.947 1.00 86.75 93 VAL A CA 1
ATOM 745 C C . VAL A 1 93 ? 16.381 4.745 -21.492 1.00 86.75 93 VAL A C 1
ATOM 747 O O . VAL A 1 93 ? 15.421 4.054 -21.158 1.00 86.75 93 VAL A O 1
ATOM 750 N N . LEU A 1 94 ? 16.995 5.563 -20.630 1.00 88.19 94 LEU A N 1
ATOM 751 C CA . LEU A 1 94 ? 16.566 5.697 -19.237 1.00 88.19 94 LEU A CA 1
ATOM 752 C C . LEU A 1 94 ? 15.123 6.205 -19.153 1.00 88.19 94 LEU A C 1
ATOM 754 O O . LEU A 1 94 ? 14.298 5.607 -18.462 1.00 88.19 94 LEU A O 1
ATOM 758 N N . LYS A 1 95 ? 14.806 7.272 -19.896 1.00 88.38 95 LYS A N 1
ATOM 759 C CA . LYS A 1 95 ? 13.453 7.829 -19.962 1.00 88.38 95 LYS A CA 1
ATOM 760 C C . LYS A 1 95 ? 12.455 6.808 -20.507 1.00 88.38 95 LYS A C 1
ATOM 762 O O . LYS A 1 95 ? 11.347 6.727 -19.999 1.00 88.38 95 LYS A O 1
ATOM 767 N N . GLN A 1 96 ? 12.838 6.008 -21.497 1.00 88.31 96 GLN A N 1
ATOM 768 C CA . GLN A 1 96 ? 11.983 4.959 -22.042 1.00 88.31 96 GLN A CA 1
ATOM 769 C C . GLN A 1 96 ? 11.696 3.860 -21.011 1.00 88.31 96 GLN A C 1
ATOM 771 O O . GLN A 1 96 ? 10.538 3.488 -20.836 1.00 88.31 96 GLN A O 1
ATOM 776 N N . VAL A 1 97 ? 12.714 3.353 -20.310 1.00 90.12 97 VAL A N 1
ATOM 777 C CA . VAL A 1 97 ? 12.550 2.291 -19.300 1.00 90.12 97 VAL A CA 1
ATOM 778 C C . VAL A 1 97 ? 11.719 2.791 -18.118 1.00 90.12 97 VAL A C 1
ATOM 780 O O . VAL A 1 97 ? 10.750 2.142 -17.732 1.00 90.12 97 VAL A O 1
ATOM 783 N N . VAL A 1 98 ? 12.050 3.965 -17.574 1.00 89.81 98 VAL A N 1
ATOM 784 C CA . VAL A 1 98 ? 11.334 4.539 -16.424 1.00 89.81 98 VAL A CA 1
ATOM 785 C C . VAL A 1 98 ? 9.929 4.997 -16.814 1.00 89.81 98 VAL A C 1
ATOM 787 O O . VAL A 1 98 ? 8.978 4.704 -16.098 1.00 89.81 98 VAL A O 1
ATOM 790 N N . GLY A 1 99 ? 9.775 5.661 -17.961 1.00 88.44 99 GLY A N 1
ATOM 791 C CA . GLY A 1 99 ? 8.482 6.140 -18.447 1.00 88.44 99 GLY A CA 1
ATOM 792 C C . GLY A 1 99 ? 7.510 4.990 -18.685 1.00 88.44 99 GLY A C 1
ATOM 793 O O . GLY A 1 99 ? 6.406 5.003 -18.157 1.00 88.44 99 GLY A O 1
ATOM 794 N N . THR A 1 100 ? 7.940 3.932 -19.375 1.00 89.94 100 THR A N 1
ATOM 795 C CA . THR A 1 100 ? 7.072 2.763 -19.611 1.00 89.94 100 THR A CA 1
ATOM 796 C C . THR A 1 100 ? 6.725 1.993 -18.332 1.00 89.94 100 THR A C 1
ATOM 798 O O . THR A 1 100 ? 5.648 1.409 -18.262 1.00 89.94 100 THR A O 1
ATOM 801 N N . LEU A 1 101 ? 7.576 2.026 -17.296 1.00 89.62 101 LEU A N 1
ATOM 802 C CA . LEU A 1 101 ? 7.238 1.500 -15.965 1.00 89.62 101 LEU A CA 1
ATOM 803 C C . LEU A 1 101 ? 6.142 2.326 -15.277 1.00 89.62 101 LEU A C 1
ATOM 805 O O . LEU A 1 101 ? 5.304 1.781 -14.562 1.00 89.62 101 LEU A O 1
ATOM 809 N N . LEU A 1 102 ? 6.156 3.639 -15.501 1.00 87.38 102 LEU A N 1
ATOM 810 C CA . LEU A 1 102 ? 5.168 4.588 -14.993 1.00 87.38 102 LEU A CA 1
ATOM 811 C C . LEU A 1 102 ? 3.925 4.706 -15.887 1.00 87.38 102 LEU A C 1
ATOM 813 O O . LEU A 1 102 ? 3.102 5.585 -15.641 1.00 87.38 102 LEU A O 1
ATOM 817 N N . ASP A 1 103 ? 3.754 3.802 -16.861 1.00 85.12 103 ASP A N 1
ATOM 818 C CA . ASP A 1 103 ? 2.618 3.787 -17.795 1.00 85.12 103 ASP A CA 1
ATOM 819 C C . ASP A 1 103 ? 2.626 4.982 -18.781 1.00 85.12 103 ASP A C 1
ATOM 821 O O . ASP A 1 103 ? 1.598 5.350 -19.349 1.00 85.12 103 ASP A O 1
ATOM 825 N N . GLU A 1 104 ? 3.788 5.613 -19.002 1.00 86.62 104 GLU A N 1
ATOM 826 C CA . GLU A 1 104 ? 3.967 6.650 -20.024 1.00 86.62 104 GLU A CA 1
ATOM 827 C C . GLU A 1 104 ? 4.166 6.054 -21.425 1.00 86.62 104 GLU A C 1
ATOM 829 O O . GLU A 1 104 ? 4.739 4.975 -21.618 1.00 86.62 104 GLU A O 1
ATOM 834 N N . ALA A 1 105 ? 3.745 6.815 -22.439 1.00 80.25 105 ALA A N 1
ATOM 835 C CA . ALA A 1 105 ? 3.973 6.473 -23.836 1.00 80.25 105 ALA A CA 1
ATOM 836 C C . ALA A 1 105 ? 5.474 6.440 -24.173 1.00 80.25 105 ALA A C 1
ATOM 838 O O . ALA A 1 105 ? 6.251 7.280 -23.714 1.00 80.25 105 ALA A O 1
ATOM 839 N N . ILE A 1 106 ? 5.872 5.493 -25.030 1.00 77.19 106 ILE A N 1
ATOM 840 C CA . ILE A 1 106 ? 7.257 5.360 -25.497 1.00 77.19 106 ILE A CA 1
ATOM 841 C C . ILE A 1 106 ? 7.668 6.661 -26.208 1.00 77.19 106 ILE A C 1
ATOM 843 O O . ILE A 1 106 ? 7.043 7.026 -27.207 1.00 77.19 106 ILE A O 1
ATOM 847 N N . PRO A 1 107 ? 8.709 7.368 -25.734 1.00 67.06 107 PRO A N 1
ATOM 848 C CA . PRO A 1 107 ? 9.168 8.582 -26.389 1.00 67.06 107 PRO A CA 1
ATOM 849 C C . PRO A 1 107 ? 9.928 8.236 -27.680 1.00 67.06 107 PRO A C 1
ATOM 851 O O . PRO A 1 107 ? 10.991 7.624 -27.625 1.00 67.06 107 PRO A O 1
ATOM 854 N N . GLY A 1 108 ? 9.417 8.676 -28.835 1.00 67.62 108 GLY A N 1
ATOM 855 C CA . GLY A 1 108 ? 10.137 8.637 -30.117 1.00 67.62 108 GLY A CA 1
ATOM 856 C C . GLY A 1 108 ? 9.783 7.470 -31.048 1.00 67.62 108 GLY A C 1
ATOM 857 O O . GLY A 1 108 ? 8.663 6.963 -31.039 1.00 67.62 108 GLY A O 1
ATOM 858 N N . GLU A 1 109 ? 10.732 7.094 -31.913 1.00 65.88 109 GLU A N 1
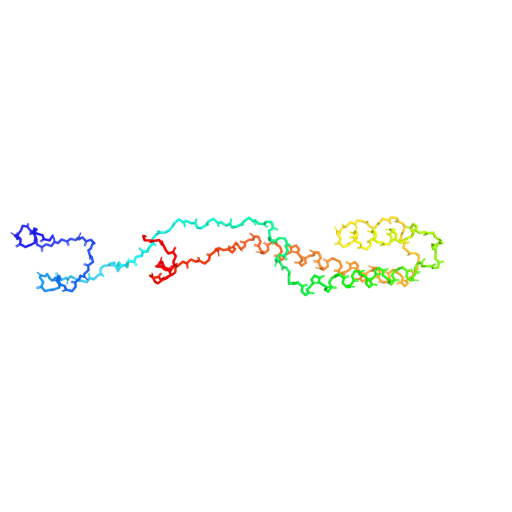ATOM 859 C CA . GLU A 1 109 ? 10.555 6.042 -32.922 1.00 65.88 109 GLU A CA 1
ATOM 860 C C . GLU A 1 109 ? 10.726 4.636 -32.328 1.00 65.88 109 GLU A C 1
ATOM 862 O O . GLU A 1 109 ? 11.614 4.372 -31.517 1.00 65.88 109 GLU A O 1
ATOM 867 N N . LEU A 1 110 ? 9.884 3.700 -32.771 1.00 69.75 110 LEU A N 1
ATOM 868 C CA . LEU A 1 110 ? 9.966 2.297 -32.370 1.00 69.75 110 LEU A CA 1
ATOM 869 C C . LEU A 1 110 ? 11.283 1.669 -32.863 1.00 69.75 110 LEU A C 1
ATOM 871 O O . LEU A 1 110 ? 11.680 1.896 -34.010 1.00 69.75 110 LEU A O 1
ATOM 875 N N . PRO A 1 111 ? 11.947 0.825 -32.053 1.00 71.69 111 PRO A N 1
ATOM 876 C CA . PRO A 1 111 ? 13.200 0.214 -32.465 1.00 71.69 111 PRO A CA 1
ATOM 877 C C . PRO A 1 111 ? 13.012 -0.671 -33.695 1.00 71.69 111 PRO A C 1
ATOM 879 O O . PRO A 1 111 ? 12.135 -1.536 -33.743 1.00 71.69 111 PRO A O 1
ATOM 882 N N . ARG A 1 112 ? 13.891 -0.474 -34.680 1.00 71.44 112 ARG A N 1
ATOM 883 C CA . ARG A 1 112 ? 13.900 -1.219 -35.947 1.00 71.44 112 ARG A CA 1
ATOM 884 C C . ARG A 1 112 ? 14.378 -2.667 -35.793 1.00 71.44 112 ARG A C 1
ATOM 886 O O . ARG A 1 112 ? 14.022 -3.516 -36.604 1.00 71.44 112 ARG A O 1
ATOM 893 N N . ASN A 1 113 ? 15.146 -2.969 -34.746 1.00 80.19 113 ASN A N 1
ATOM 894 C CA . ASN A 1 113 ? 15.758 -4.281 -34.552 1.00 80.19 113 ASN A CA 1
ATOM 895 C C . ASN A 1 113 ? 14.774 -5.261 -33.894 1.00 80.19 113 ASN A C 1
ATOM 897 O O . ASN A 1 113 ? 14.269 -5.006 -32.799 1.00 80.19 113 ASN A O 1
ATOM 901 N N . ASN A 1 114 ? 14.559 -6.425 -34.518 1.00 82.81 114 ASN A N 1
ATOM 902 C CA . ASN A 1 114 ? 13.644 -7.456 -34.008 1.00 82.81 114 ASN A CA 1
ATOM 903 C C . ASN A 1 114 ? 13.999 -7.916 -32.582 1.00 82.81 114 ASN A C 1
ATOM 905 O O . ASN A 1 114 ? 13.104 -8.077 -31.758 1.00 82.81 114 ASN A O 1
ATOM 909 N N . SER A 1 115 ? 15.288 -8.047 -32.252 1.00 85.00 115 SER A N 1
ATOM 910 C CA . SER A 1 115 ? 15.735 -8.453 -30.912 1.00 85.00 115 SER A CA 1
ATOM 911 C C . SER A 1 115 ? 15.354 -7.429 -29.834 1.00 85.00 115 SER A C 1
ATOM 913 O O . SER A 1 115 ? 14.836 -7.803 -28.785 1.00 85.00 115 SER A O 1
ATOM 915 N N . THR A 1 116 ? 15.534 -6.131 -30.102 1.00 84.06 116 THR A N 1
ATOM 916 C CA . THR A 1 116 ? 15.161 -5.048 -29.174 1.00 84.06 116 THR A CA 1
ATOM 917 C C . THR A 1 116 ? 13.646 -4.980 -28.981 1.00 84.06 116 THR A C 1
ATOM 919 O O . THR A 1 116 ? 13.178 -4.742 -27.871 1.00 84.06 116 THR A O 1
ATOM 922 N N . ARG A 1 117 ? 12.860 -5.256 -30.032 1.00 87.25 117 ARG A N 1
ATOM 923 C CA . ARG A 1 117 ? 11.390 -5.312 -29.946 1.00 87.25 117 ARG A CA 1
ATOM 924 C C . ARG A 1 117 ? 10.903 -6.433 -29.032 1.00 87.25 117 ARG A C 1
ATOM 926 O O . ARG A 1 117 ? 9.982 -6.205 -28.252 1.00 87.25 117 ARG A O 1
ATOM 933 N N . VAL A 1 118 ? 11.519 -7.615 -29.102 1.00 90.88 118 VAL A N 1
ATOM 934 C CA . VAL A 1 118 ? 11.186 -8.736 -28.206 1.00 90.88 118 VAL A CA 1
ATOM 935 C C . VAL A 1 118 ? 11.480 -8.362 -26.754 1.00 90.88 118 VAL A C 1
ATOM 937 O O . VAL A 1 118 ? 10.594 -8.491 -25.912 1.00 90.88 118 VAL A O 1
ATOM 940 N N . VAL A 1 119 ? 12.671 -7.819 -26.471 1.00 90.50 119 VAL A N 1
ATOM 941 C CA . VAL A 1 119 ? 13.053 -7.383 -25.114 1.00 90.50 119 VAL A CA 1
ATOM 942 C C . VAL A 1 119 ? 12.090 -6.320 -24.581 1.00 90.50 119 VAL A C 1
ATOM 944 O O . VAL A 1 119 ? 11.594 -6.452 -23.465 1.00 90.50 119 VAL A O 1
ATOM 947 N N . LEU A 1 120 ? 11.761 -5.308 -25.389 1.00 89.19 120 LEU A N 1
ATOM 948 C CA . LEU A 1 120 ? 10.808 -4.272 -24.990 1.00 89.19 120 LEU A CA 1
ATOM 949 C C . LEU A 1 120 ? 9.398 -4.812 -24.773 1.00 89.19 120 LEU A C 1
ATOM 951 O O . LEU A 1 120 ? 8.715 -4.357 -23.868 1.00 89.19 120 LEU A O 1
ATOM 955 N N . THR A 1 121 ? 8.954 -5.786 -25.563 1.00 90.38 121 THR A N 1
ATOM 956 C CA . THR A 1 121 ? 7.617 -6.371 -25.396 1.00 90.38 121 THR A CA 1
ATOM 957 C C . THR A 1 121 ? 7.527 -7.140 -24.079 1.00 90.38 121 THR A C 1
ATOM 959 O O . THR A 1 121 ? 6.565 -6.973 -23.333 1.00 90.38 121 THR A O 1
ATOM 962 N N . VAL A 1 122 ? 8.554 -7.930 -23.750 1.00 93.25 122 VAL A N 1
ATOM 963 C CA . VAL A 1 122 ? 8.643 -8.618 -22.452 1.00 93.25 122 VAL A CA 1
ATOM 964 C C . VAL A 1 122 ? 8.709 -7.605 -21.304 1.00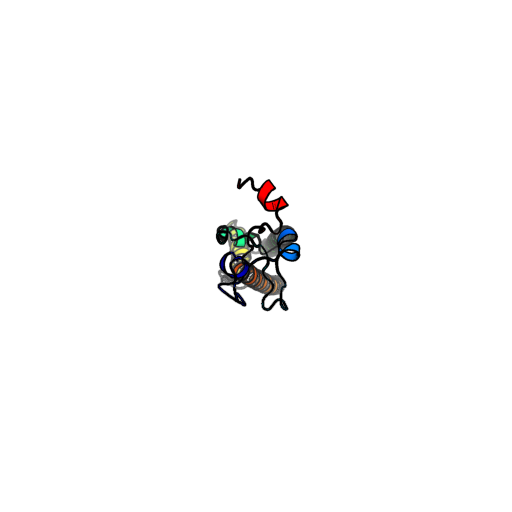 93.25 122 VAL A C 1
ATOM 966 O O . VAL A 1 122 ? 8.016 -7.773 -20.301 1.00 93.25 122 VAL A O 1
ATOM 969 N N . TRP A 1 123 ? 9.475 -6.523 -21.470 1.00 93.12 123 TRP A N 1
ATOM 970 C CA . TRP A 1 123 ? 9.541 -5.426 -20.504 1.00 93.12 123 TRP A CA 1
ATOM 971 C C . TRP A 1 123 ? 8.182 -4.757 -20.274 1.00 93.12 123 TRP A C 1
ATOM 973 O O . TRP A 1 123 ? 7.802 -4.536 -19.130 1.00 93.12 123 TRP A O 1
ATOM 983 N N . LEU A 1 124 ? 7.419 -4.482 -21.333 1.00 91.62 124 LEU A N 1
ATOM 984 C CA . LEU A 1 124 ? 6.096 -3.864 -21.224 1.00 91.62 124 LEU A CA 1
ATOM 985 C C . LEU A 1 124 ? 5.095 -4.768 -20.501 1.00 91.62 124 LEU A C 1
ATOM 987 O O . LEU A 1 124 ? 4.327 -4.282 -19.6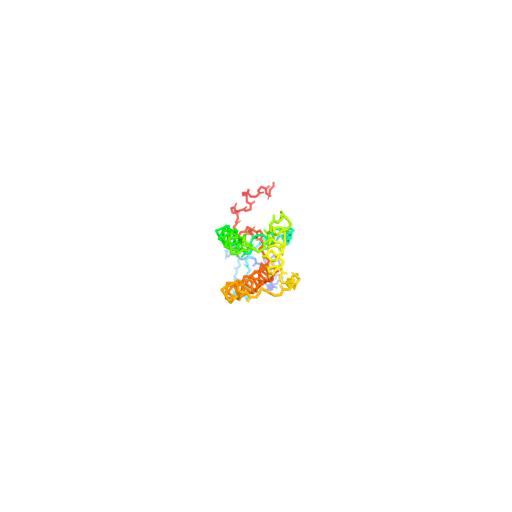75 1.00 91.62 124 LEU A O 1
ATOM 991 N N . ILE A 1 125 ? 5.128 -6.081 -20.757 1.00 94.19 125 ILE A N 1
ATOM 992 C CA . ILE A 1 125 ? 4.302 -7.047 -20.017 1.00 94.19 125 ILE A CA 1
ATOM 993 C C . ILE A 1 125 ? 4.668 -7.015 -18.528 1.00 94.19 125 ILE A C 1
ATOM 995 O O . ILE A 1 125 ? 3.784 -6.960 -17.675 1.00 94.19 125 ILE A O 1
ATOM 999 N N . PHE A 1 126 ? 5.964 -7.007 -18.209 1.00 93.81 126 PHE A N 1
ATOM 1000 C CA . PHE A 1 126 ? 6.434 -6.902 -16.830 1.00 93.81 126 PHE A CA 1
ATOM 1001 C C . PHE A 1 126 ? 5.991 -5.589 -16.164 1.00 93.81 126 PHE A C 1
ATOM 1003 O O . PHE A 1 126 ? 5.404 -5.627 -15.084 1.00 93.81 126 PHE A O 1
ATOM 1010 N N . ALA A 1 127 ? 6.212 -4.447 -16.818 1.00 92.50 127 ALA A N 1
ATOM 1011 C CA . ALA A 1 127 ? 5.816 -3.128 -16.331 1.00 92.50 127 ALA A CA 1
ATOM 1012 C C . ALA A 1 127 ? 4.304 -3.049 -16.066 1.00 92.50 127 ALA A C 1
ATOM 1014 O O . ALA A 1 127 ? 3.885 -2.586 -15.005 1.00 92.50 127 ALA A O 1
ATOM 1015 N N . PHE A 1 128 ? 3.492 -3.590 -16.978 1.00 92.38 128 PHE A N 1
ATOM 1016 C CA . PHE A 1 128 ? 2.042 -3.672 -16.818 1.00 92.38 128 PHE A CA 1
ATOM 1017 C C . PHE A 1 128 ? 1.635 -4.506 -15.595 1.00 92.38 128 PHE A C 1
ATOM 1019 O O . PHE A 1 128 ? 0.792 -4.078 -14.801 1.00 92.38 128 PHE A O 1
ATOM 1026 N N . ILE A 1 129 ? 2.250 -5.680 -15.405 1.00 93.38 129 ILE A N 1
ATOM 1027 C CA . ILE A 1 129 ? 1.980 -6.545 -14.248 1.00 93.38 129 ILE A CA 1
ATOM 1028 C C . ILE A 1 129 ? 2.366 -5.830 -12.950 1.00 93.38 129 ILE A C 1
ATOM 1030 O O . ILE A 1 129 ? 1.545 -5.745 -12.037 1.00 93.38 129 ILE A O 1
ATOM 1034 N N . VAL A 1 130 ? 3.580 -5.280 -12.869 1.00 91.69 130 VAL A N 1
ATOM 1035 C CA . VAL A 1 130 ? 4.070 -4.579 -11.671 1.00 91.69 130 VAL A CA 1
ATOM 1036 C C . VAL A 1 130 ? 3.184 -3.382 -11.338 1.00 91.69 130 VAL A C 1
ATOM 1038 O O . VAL A 1 130 ? 2.765 -3.240 -10.189 1.00 91.69 130 VAL A O 1
ATOM 1041 N N . GLY A 1 131 ? 2.834 -2.563 -12.333 1.00 90.50 131 GLY A N 1
ATOM 1042 C CA . GLY A 1 131 ? 1.936 -1.425 -12.155 1.00 90.50 131 GLY A CA 1
ATOM 1043 C C . GLY A 1 131 ? 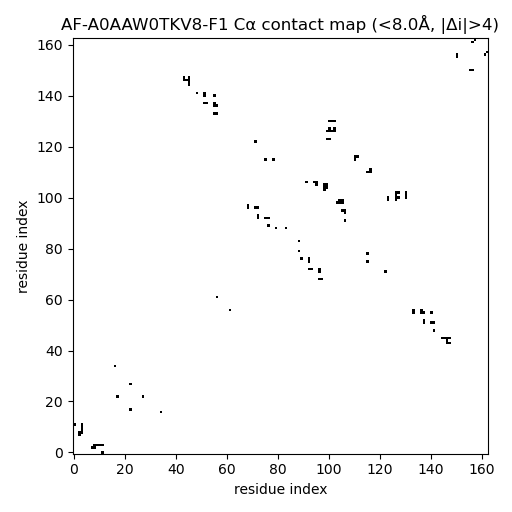0.553 -1.845 -11.653 1.00 90.50 131 GLY A C 1
ATOM 1044 O O . GLY A 1 131 ? 0.026 -1.244 -10.715 1.00 90.50 131 GLY A O 1
ATOM 1045 N N . THR A 1 132 ? -0.012 -2.918 -12.212 1.00 91.31 132 THR A N 1
ATOM 1046 C CA . THR A 1 132 ? -1.326 -3.440 -11.803 1.00 91.31 132 THR A CA 1
ATOM 1047 C C . THR A 1 132 ? -1.303 -3.976 -10.372 1.00 91.31 132 THR A C 1
ATOM 1049 O O . THR A 1 132 ? -2.167 -3.624 -9.566 1.00 91.31 132 THR A O 1
ATOM 1052 N N . VAL A 1 133 ? -0.297 -4.782 -10.023 1.00 91.38 133 VAL A N 1
ATOM 1053 C CA . VAL A 1 133 ? -0.162 -5.356 -8.675 1.00 91.38 133 VAL A CA 1
ATOM 1054 C C . VAL A 1 133 ? 0.105 -4.264 -7.641 1.00 91.38 133 VAL A C 1
ATOM 1056 O O . VAL A 1 133 ? -0.506 -4.282 -6.574 1.00 91.38 133 VAL A O 1
ATOM 1059 N N . TYR A 1 134 ? 0.958 -3.281 -7.949 1.00 90.00 134 TYR A N 1
ATOM 1060 C CA . TYR A 1 134 ? 1.218 -2.155 -7.051 1.00 90.00 134 TYR A CA 1
ATOM 1061 C C . TYR A 1 134 ? -0.057 -1.353 -6.773 1.00 90.00 134 TYR A C 1
ATOM 1063 O O . TYR A 1 134 ? -0.398 -1.138 -5.609 1.00 90.00 134 TYR A O 1
ATOM 1071 N N . ARG A 1 135 ? -0.799 -0.971 -7.824 1.00 88.94 135 ARG A N 1
ATOM 1072 C CA . ARG A 1 135 ? -2.074 -0.248 -7.688 1.00 88.94 135 ARG A CA 1
ATOM 1073 C C . ARG A 1 135 ? -3.084 -1.064 -6.871 1.00 88.94 135 ARG A C 1
ATOM 1075 O O . ARG A 1 135 ? -3.670 -0.526 -5.939 1.00 88.94 135 ARG A O 1
ATOM 1082 N N . SER A 1 136 ? -3.226 -2.362 -7.151 1.00 89.12 136 SER A N 1
ATOM 1083 C CA . SER A 1 136 ? -4.127 -3.262 -6.414 1.00 89.12 136 SER A CA 1
ATOM 1084 C C . SER A 1 136 ? -3.766 -3.373 -4.928 1.00 89.12 136 SER A C 1
ATOM 1086 O O . SER A 1 136 ? -4.635 -3.248 -4.063 1.00 89.12 136 SER A O 1
ATOM 1088 N N . ASN A 1 137 ? -2.486 -3.575 -4.608 1.00 87.75 137 ASN A N 1
ATOM 1089 C CA . ASN A 1 137 ? -2.026 -3.684 -3.221 1.00 87.75 137 ASN A CA 1
ATOM 1090 C C . ASN A 1 137 ? -2.152 -2.356 -2.474 1.00 87.75 137 ASN A C 1
ATOM 1092 O O . ASN A 1 137 ? -2.498 -2.341 -1.293 1.00 87.75 137 ASN A O 1
ATOM 1096 N N . LEU A 1 138 ? -1.904 -1.239 -3.159 1.00 86.75 138 LEU A N 1
ATOM 1097 C CA . LEU A 1 138 ? -2.127 0.087 -2.604 1.00 86.75 138 LEU A CA 1
ATOM 1098 C C . LEU A 1 138 ? -3.612 0.292 -2.282 1.00 86.75 138 LEU A C 1
ATOM 1100 O O . LEU A 1 138 ? -3.929 0.695 -1.166 1.00 86.75 138 LEU A O 1
ATOM 1104 N N . THR A 1 139 ? -4.525 -0.051 -3.197 1.00 86.94 139 THR A N 1
ATOM 1105 C CA . THR A 1 139 ? -5.971 0.002 -2.934 1.00 86.94 139 THR A CA 1
ATOM 1106 C C . THR A 1 139 ? -6.348 -0.853 -1.726 1.00 86.94 139 THR A C 1
ATOM 1108 O O . THR A 1 139 ? -7.025 -0.353 -0.832 1.00 86.94 139 THR A O 1
ATOM 1111 N N . ALA A 1 140 ? -5.856 -2.093 -1.634 1.00 84.62 140 ALA A N 1
ATOM 1112 C CA . ALA A 1 140 ? -6.112 -2.960 -0.483 1.00 84.62 140 ALA A CA 1
ATOM 1113 C C . ALA A 1 140 ? -5.633 -2.324 0.839 1.00 84.62 140 ALA A C 1
ATOM 1115 O O . ALA A 1 140 ? -6.393 -2.256 1.807 1.00 84.62 140 ALA A O 1
ATOM 1116 N N . SER A 1 141 ? -4.411 -1.782 0.847 1.00 80.12 141 SER A N 1
ATOM 1117 C CA . SER A 1 141 ? -3.812 -1.091 1.998 1.00 80.12 141 SER A CA 1
ATOM 1118 C C . SER A 1 141 ? -4.617 0.142 2.431 1.00 80.12 141 SER A C 1
ATOM 1120 O O . SER A 1 141 ? -4.759 0.412 3.621 1.00 80.12 141 SER A O 1
ATOM 1122 N N . LEU A 1 142 ? -5.202 0.870 1.474 1.00 81.69 142 LEU A N 1
ATOM 1123 C CA . LEU A 1 142 ? -6.029 2.047 1.752 1.00 81.69 142 LEU A CA 1
ATOM 1124 C C . LEU A 1 142 ? -7.447 1.689 2.223 1.00 81.69 142 LEU A C 1
ATOM 1126 O O . LEU A 1 142 ? -8.037 2.442 2.993 1.00 81.69 142 LEU A O 1
ATOM 1130 N N . THR A 1 143 ? -7.998 0.551 1.791 1.00 83.44 143 THR A N 1
ATOM 1131 C CA . THR A 1 143 ? -9.335 0.101 2.224 1.00 83.44 143 THR A CA 1
ATOM 1132 C C . THR A 1 143 ? -9.358 -0.511 3.626 1.00 83.44 143 THR A C 1
ATOM 1134 O O . THR A 1 143 ? -10.401 -0.486 4.277 1.00 83.44 143 THR A O 1
ATOM 1137 N N . ALA A 1 144 ? -8.228 -1.033 4.112 1.00 76.69 144 ALA A N 1
ATOM 1138 C CA . ALA A 1 144 ? -8.115 -1.683 5.416 1.00 76.69 144 ALA A CA 1
ATOM 1139 C C . ALA A 1 144 ? -7.181 -0.886 6.350 1.00 76.69 144 ALA A C 1
ATOM 1141 O O . ALA A 1 144 ? -5.994 -1.206 6.453 1.00 76.69 144 ALA A O 1
ATOM 1142 N N . PRO A 1 145 ? -7.683 0.154 7.047 1.00 70.25 145 PRO A N 1
ATOM 1143 C CA . PRO A 1 145 ? -6.854 0.949 7.944 1.00 70.25 145 PRO A CA 1
ATOM 1144 C C . PRO A 1 145 ? -6.336 0.089 9.102 1.00 70.25 145 PRO A C 1
ATOM 1146 O O . PRO A 1 145 ? -7.113 -0.518 9.843 1.00 70.25 145 PRO A O 1
ATOM 1149 N N . LYS A 1 146 ? -5.013 0.067 9.291 1.00 69.19 146 LYS A N 1
ATOM 1150 C CA . LYS A 1 146 ? -4.404 -0.497 10.498 1.00 69.19 146 LYS A CA 1
ATOM 1151 C C . LYS A 1 146 ? -4.668 0.448 11.664 1.00 69.19 146 LYS A C 1
ATOM 1153 O O . LYS A 1 146 ? -4.117 1.543 11.721 1.00 69.19 146 LYS A O 1
ATOM 1158 N N . TYR A 1 147 ? -5.529 0.025 12.579 1.00 71.31 147 TYR A N 1
ATOM 1159 C CA . TYR A 1 147 ? -5.702 0.719 13.848 1.00 71.31 147 TYR A CA 1
ATOM 1160 C C . TYR A 1 147 ? -4.532 0.390 14.779 1.00 71.31 147 TYR A C 1
ATOM 1162 O O . TYR A 1 147 ? -4.032 -0.738 14.734 1.00 71.31 147 TYR A O 1
ATOM 1170 N N . PRO A 1 148 ? -4.110 1.334 15.636 1.00 72.94 148 PRO A N 1
ATOM 1171 C CA . PRO A 1 148 ? -3.194 0.999 16.715 1.00 72.94 148 PRO A CA 1
ATOM 1172 C C . PRO A 1 148 ? -3.828 -0.072 17.623 1.00 72.94 148 PRO A C 1
ATOM 1174 O O . PRO A 1 148 ? -5.065 -0.175 17.679 1.00 72.94 148 PRO A O 1
ATOM 1177 N N . PRO A 1 149 ? -2.999 -0.882 18.305 1.00 74.44 149 PRO A N 1
ATOM 1178 C CA . PRO A 1 149 ? -3.483 -1.928 19.193 1.00 74.44 149 PRO A CA 1
ATOM 1179 C C . PRO A 1 149 ? -4.401 -1.324 20.257 1.00 74.44 149 PRO A C 1
ATOM 1181 O O . PRO A 1 149 ? -4.118 -0.268 20.823 1.00 74.44 149 PRO A O 1
ATOM 1184 N N . ARG A 1 150 ? -5.536 -1.983 20.482 1.00 75.31 150 ARG A N 1
ATOM 1185 C CA . ARG A 1 150 ? -6.500 -1.591 21.510 1.00 75.31 150 ARG A CA 1
ATOM 1186 C C . ARG A 1 150 ? -6.152 -2.352 22.789 1.00 75.31 150 ARG A C 1
ATOM 1188 O O . ARG A 1 150 ? -5.839 -3.534 22.675 1.00 75.31 150 ARG A O 1
ATOM 1195 N N . PRO A 1 151 ? -6.204 -1.717 23.969 1.00 79.88 151 PRO A N 1
ATOM 1196 C CA . PRO A 1 151 ? -6.080 -2.456 25.216 1.00 79.88 151 PRO A CA 1
ATOM 1197 C C . PRO A 1 151 ? -7.287 -3.387 25.345 1.00 79.88 151 PRO A C 1
ATOM 1199 O O . PRO A 1 151 ? -8.433 -2.936 25.259 1.00 79.88 151 PRO A O 1
ATOM 1202 N N . GLU A 1 152 ? -7.035 -4.682 25.510 1.00 80.38 152 GLU A N 1
ATOM 1203 C CA . GLU A 1 152 ? -8.092 -5.690 25.662 1.00 80.38 152 GLU A CA 1
ATOM 1204 C C . GLU A 1 152 ? -8.229 -6.135 27.121 1.00 80.38 152 GLU A C 1
ATOM 1206 O O . GLU A 1 152 ? -9.262 -6.681 27.512 1.00 80.38 152 GLU A O 1
ATOM 1211 N N . THR A 1 153 ? -7.214 -5.860 27.947 1.00 84.12 153 THR A N 1
ATOM 1212 C CA . THR A 1 153 ? -7.163 -6.299 29.340 1.00 84.12 153 THR A CA 1
ATOM 1213 C C . THR A 1 153 ? -6.970 -5.146 30.323 1.00 84.12 153 THR A C 1
ATOM 1215 O O . THR A 1 153 ? -6.470 -4.075 29.992 1.00 84.12 153 THR A O 1
ATOM 1218 N N . LEU A 1 154 ? -7.341 -5.394 31.583 1.00 82.50 154 LEU A N 1
ATOM 1219 C CA . LEU A 1 154 ? -7.047 -4.494 32.703 1.00 82.50 154 LEU A CA 1
ATOM 1220 C C . LEU A 1 154 ? -5.542 -4.246 32.874 1.00 82.50 154 LEU A C 1
ATOM 1222 O O . LEU A 1 154 ? -5.156 -3.145 33.249 1.00 82.50 154 LEU A O 1
ATOM 1226 N N . ALA A 1 155 ? -4.709 -5.254 32.599 1.00 83.25 155 ALA A N 1
ATOM 1227 C CA . ALA A 1 155 ? -3.258 -5.123 32.676 1.00 83.25 155 ALA A CA 1
ATOM 1228 C C . ALA A 1 155 ? -2.745 -4.119 31.633 1.00 83.25 155 ALA A C 1
ATOM 1230 O O . ALA A 1 155 ? -2.013 -3.203 31.994 1.00 83.25 155 ALA A O 1
ATOM 1231 N N . ASP A 1 156 ? -3.241 -4.206 30.392 1.00 82.19 156 ASP A N 1
ATOM 1232 C CA . ASP A 1 156 ? -2.875 -3.266 29.323 1.00 82.19 156 ASP A CA 1
ATOM 1233 C C . ASP A 1 156 ? -3.228 -1.816 29.689 1.00 82.19 156 ASP A C 1
ATOM 1235 O O . ASP A 1 156 ? -2.519 -0.885 29.315 1.00 82.19 156 ASP A O 1
ATOM 1239 N N . LEU A 1 157 ? -4.318 -1.604 30.435 1.00 79.88 157 LEU A N 1
ATOM 1240 C CA . LEU A 1 157 ? -4.727 -0.270 30.885 1.00 79.88 157 LEU 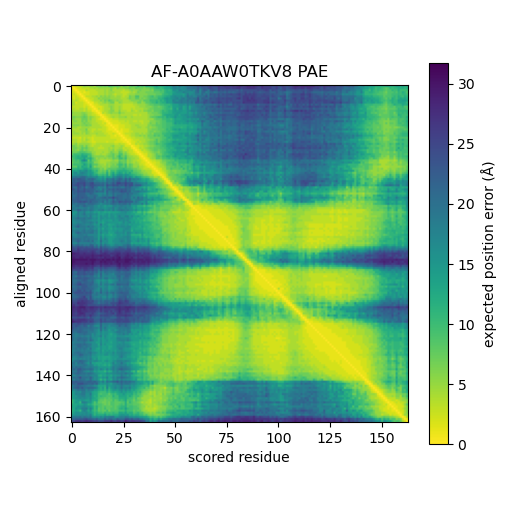A CA 1
ATOM 1241 C C . LEU A 1 157 ? -3.803 0.313 31.949 1.00 79.88 157 LEU A C 1
ATOM 1243 O O . LEU A 1 157 ? -3.506 1.508 31.907 1.00 79.88 157 LEU A O 1
ATOM 1247 N N . VAL A 1 158 ? -3.353 -0.522 32.885 1.00 83.38 158 VAL A N 1
ATOM 1248 C CA . VAL A 1 158 ? -2.386 -0.115 33.910 1.00 83.38 158 VAL A CA 1
ATOM 1249 C C . VAL A 1 158 ? -1.037 0.190 33.259 1.00 83.38 158 VAL A C 1
ATOM 1251 O O . VAL A 1 158 ? -0.432 1.216 33.569 1.00 83.38 158 VAL A O 1
ATOM 1254 N N . ASP A 1 159 ? -0.613 -0.629 32.295 1.00 83.06 159 ASP A N 1
ATOM 1255 C CA . ASP A 1 159 ? 0.633 -0.428 31.547 1.00 83.06 159 ASP A CA 1
ATOM 1256 C C . ASP A 1 159 ? 0.613 0.851 30.692 1.00 83.06 159 ASP A C 1
ATOM 1258 O O . ASP A 1 159 ? 1.647 1.495 30.509 1.00 83.06 159 ASP A O 1
ATOM 1262 N N . MET A 1 160 ? -0.561 1.276 30.211 1.00 76.00 160 MET A N 1
ATOM 1263 C CA . MET A 1 160 ? -0.731 2.555 29.507 1.00 76.00 160 MET A CA 1
ATOM 1264 C C . MET A 1 160 ? -0.637 3.789 30.424 1.00 76.00 160 MET A C 1
ATOM 1266 O O . MET A 1 160 ? -0.617 4.911 29.914 1.00 76.00 160 MET A O 1
ATOM 1270 N N . GLY A 1 161 ? -0.567 3.621 31.750 1.00 70.06 161 GLY A N 1
ATOM 1271 C CA . GLY A 1 161 ? -0.371 4.721 32.703 1.00 70.06 161 GLY A CA 1
ATOM 1272 C C . GLY A 1 161 ? -1.556 5.685 32.816 1.00 70.06 161 GLY A C 1
ATOM 1273 O O . GLY A 1 161 ? -1.383 6.824 33.248 1.00 70.06 161 GLY A O 1
ATOM 1274 N N . ILE A 1 162 ? -2.756 5.254 32.414 1.00 62.22 162 ILE A N 1
ATOM 1275 C CA . ILE A 1 162 ? -3.994 6.029 32.556 1.00 62.22 162 ILE A CA 1
ATOM 1276 C C . ILE A 1 162 ? -4.587 5.730 33.943 1.00 62.22 162 ILE A C 1
ATOM 1278 O O . ILE A 1 162 ? -5.574 5.006 34.068 1.00 62.22 162 ILE A O 1
ATOM 1282 N N . THR A 1 163 ? -3.955 6.261 34.990 1.00 49.16 163 THR A N 1
ATOM 1283 C CA . THR A 1 163 ? -4.478 6.305 36.370 1.00 49.16 163 THR A CA 1
ATOM 1284 C C . THR A 1 163 ? -4.115 7.619 37.028 1.00 49.16 163 THR A C 1
ATOM 1286 O O . THR A 1 163 ? -2.921 7.984 36.931 1.00 49.16 163 THR A O 1
#

InterPro domains:
  IPR001320 Ionotropic glutamate receptor, C-terminal [PF00060] (60-158)
  IPR052192 Ionotropic receptor [PTHR42643] (21-160)

Radius of gyration: 33.99 Å; Cα contacts (8 Å, |Δi|>4): 70; chains: 1; bounding box: 70×27×90 Å

Solvent-accessible surface area (backbone atoms only — not comparable to full-atom values): 10522 Å² total; per-residue (Å²): 108,67,48,49,75,72,66,77,38,96,77,81,99,67,96,69,87,88,46,79,83,49,61,81,76,48,92,77,78,83,84,87,72,92,84,74,95,78,88,88,76,79,81,78,82,69,75,76,67,75,60,52,74,62,65,54,53,59,72,66,55,56,52,50,52,52,52,51,52,53,50,52,50,50,51,52,49,66,71,40,59,86,77,46,97,51,83,65,48,59,56,52,51,49,49,37,58,55,33,43,47,73,73,40,78,73,81,77,81,79,73,87,48,68,69,59,44,54,54,50,51,55,48,50,54,48,25,51,51,53,46,50,50,51,54,51,35,34,51,53,52,67,74,54,76,77,68,78,90,72,75,87,47,74,64,50,43,60,73,68,62,78,121

Foldseek 3Di:
DVCVVVVVDVDDPDDDDDDPVVVVPDDDDDDPDDDDDDDDDDFFDFPDCPVLLVPLDDPVVVVVVVVVLVVLLVVVCVVCVVPDPDPVVSVLSNCQSVQLLVVHDRPDDDDPDPVNVVSVVVSSVVSVVVVVSSVVSSVVPVVDGDGDDDDPDPVVVVVVVPD

pLDDT: mean 81.88, std 9.13, range [49.16, 94.25]

Nearest PDB structures (foldseek):
  9ari-assembly1_D  TM=7.663E-01  e=9.772E-05  Rattus norvegicus
  7rza-assembly1_B  TM=7.204E-01  e=7.602E-05  Rattus norvegicus
  9arh-assembly1_B  TM=7.415E-01  e=2.506E-04  Rattus norvegicus
  5fxi-assembly1_C  TM=6.879E-01  e=8.264E-04  Rattus norvegicus
  5fxi-assembly1_A  TM=7.033E-01  e=1.649E-03  Rattus norvegicus